Protein AF-A0A2G2XRD7-F1 (afdb_monomer)

Radius of gyration: 14.34 Å; Cα contacts (8 Å, |Δi|>4): 55; chains: 1; bounding box: 32×20×38 Å

Structure (mmCIF, N/CA/C/O backbone):
data_AF-A0A2G2XRD7-F1
#
_entry.id   AF-A0A2G2XRD7-F1
#
loop_
_atom_site.group_PDB
_atom_site.id
_atom_site.type_symbol
_atom_site.label_atom_id
_atom_site.label_alt_id
_atom_site.label_comp_id
_atom_site.label_asym_id
_atom_site.label_entity_id
_atom_site.label_seq_id
_atom_site.pdbx_PDB_ins_code
_atom_site.Cartn_x
_atom_site.Cartn_y
_atom_site.Cartn_z
_atom_site.occupancy
_atom_site.B_iso_or_equiv
_atom_site.auth_seq_id
_atom_site.auth_comp_id
_atom_site.auth_asym_id
_atom_site.auth_atom_id
_atom_site.pdbx_PDB_model_num
ATOM 1 N N . MET A 1 1 ? 11.710 -8.909 -13.433 1.00 58.44 1 MET A N 1
ATOM 2 C CA . MET A 1 1 ? 12.341 -7.684 -13.956 1.00 58.44 1 MET A CA 1
ATOM 3 C C . MET A 1 1 ? 13.628 -8.076 -14.656 1.00 58.44 1 MET A C 1
ATOM 5 O O . MET A 1 1 ? 14.420 -8.827 -14.089 1.00 58.44 1 MET A O 1
ATOM 9 N N . THR A 1 2 ? 13.788 -7.676 -15.911 1.00 54.31 2 THR A N 1
ATOM 10 C CA . THR A 1 2 ? 14.999 -7.882 -16.719 1.00 54.31 2 THR A CA 1
ATOM 11 C C . THR A 1 2 ? 16.129 -7.027 -16.143 1.00 54.31 2 THR A C 1
ATOM 13 O O . THR A 1 2 ? 15.945 -5.837 -15.903 1.00 54.31 2 THR A O 1
ATOM 16 N N . ARG A 1 3 ? 17.296 -7.621 -15.860 1.00 57.41 3 ARG A N 1
ATOM 17 C CA . ARG A 1 3 ? 18.430 -6.888 -15.270 1.00 57.41 3 ARG A CA 1
ATOM 18 C C . ARG A 1 3 ? 18.956 -5.866 -16.287 1.00 57.41 3 ARG A C 1
ATOM 20 O O . ARG A 1 3 ? 19.353 -6.271 -17.375 1.00 57.41 3 ARG A O 1
ATOM 27 N N . GLY A 1 4 ? 18.959 -4.578 -15.930 1.00 67.56 4 GLY A N 1
ATOM 28 C CA . GLY A 1 4 ? 19.556 -3.494 -16.728 1.00 67.56 4 GLY A CA 1
ATOM 29 C C . GLY A 1 4 ? 18.594 -2.410 -17.233 1.00 67.56 4 GLY A C 1
ATOM 30 O O . GLY A 1 4 ? 19.062 -1.396 -17.740 1.00 67.56 4 GLY A O 1
ATOM 31 N N . LEU A 1 5 ? 17.276 -2.578 -17.081 1.00 69.81 5 LEU A N 1
ATOM 32 C CA . LEU A 1 5 ? 16.305 -1.515 -17.361 1.00 69.81 5 LEU A CA 1
ATOM 33 C C . LEU A 1 5 ? 16.092 -0.656 -16.110 1.00 69.81 5 LEU A C 1
ATOM 35 O O . LEU A 1 5 ? 15.861 -1.185 -15.028 1.00 69.81 5 LEU A O 1
ATOM 39 N N . ILE A 1 6 ? 16.178 0.665 -16.272 1.00 82.50 6 ILE A N 1
ATOM 40 C CA . ILE A 1 6 ? 15.917 1.643 -15.200 1.00 82.50 6 ILE A CA 1
ATOM 41 C C . ILE A 1 6 ? 14.417 1.975 -15.141 1.00 82.50 6 ILE A C 1
ATOM 43 O O . ILE A 1 6 ? 13.866 2.203 -14.067 1.00 82.50 6 ILE A O 1
ATOM 47 N N . TRP A 1 7 ? 13.746 1.936 -16.295 1.00 89.12 7 TRP A N 1
ATOM 48 C CA . TRP A 1 7 ? 12.338 2.290 -16.460 1.00 89.12 7 TRP A CA 1
ATOM 49 C C . TRP A 1 7 ? 11.468 1.051 -16.661 1.00 89.12 7 TR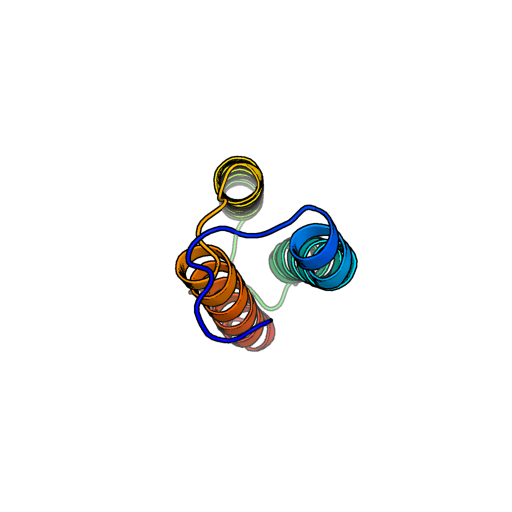P A C 1
ATOM 51 O O . TRP A 1 7 ? 11.843 0.127 -17.385 1.00 89.12 7 TRP A O 1
ATOM 61 N N . ALA A 1 8 ? 10.301 1.043 -16.025 1.00 89.56 8 ALA A N 1
ATOM 62 C CA . ALA A 1 8 ? 9.338 -0.040 -16.076 1.00 89.56 8 ALA A CA 1
ATOM 63 C C . ALA A 1 8 ? 8.630 -0.069 -17.430 1.00 89.56 8 ALA A C 1
ATOM 65 O O . ALA A 1 8 ? 8.142 0.947 -17.928 1.00 89.56 8 ALA A O 1
ATOM 66 N N . THR A 1 9 ? 8.524 -1.259 -18.011 1.00 90.62 9 THR A N 1
ATOM 67 C CA . THR A 1 9 ? 7.676 -1.472 -19.184 1.00 90.62 9 THR A CA 1
ATOM 68 C C . THR A 1 9 ? 6.210 -1.626 -18.772 1.00 90.62 9 THR A C 1
ATOM 70 O O . THR A 1 9 ? 5.890 -1.904 -17.614 1.00 90.62 9 THR A O 1
ATOM 73 N N . ALA A 1 10 ? 5.290 -1.531 -19.736 1.00 88.50 10 ALA A N 1
ATOM 74 C CA . ALA A 1 10 ? 3.875 -1.818 -19.490 1.00 88.50 10 ALA A CA 1
ATOM 75 C C . ALA A 1 10 ? 3.644 -3.238 -18.930 1.00 88.50 10 ALA A C 1
ATOM 77 O O . ALA A 1 10 ? 2.737 -3.446 -18.123 1.00 88.50 10 ALA A O 1
ATOM 78 N N . GLU A 1 11 ? 4.481 -4.208 -19.315 1.00 89.31 11 GLU A N 1
ATOM 79 C CA . GLU A 1 11 ? 4.422 -5.577 -18.798 1.00 89.31 11 GLU A CA 1
ATOM 80 C C . GLU A 1 11 ? 4.868 -5.652 -17.328 1.00 89.31 11 GLU A C 1
ATOM 82 O O . GLU A 1 11 ? 4.221 -6.324 -16.521 1.00 89.31 11 GLU A O 1
ATOM 87 N N . ASP A 1 12 ? 5.930 -4.931 -16.952 1.00 88.06 12 ASP A N 1
ATOM 88 C CA . ASP A 1 12 ? 6.383 -4.845 -15.558 1.00 88.06 12 ASP A CA 1
ATOM 89 C C . ASP A 1 12 ? 5.306 -4.211 -14.662 1.00 88.06 12 ASP A C 1
ATOM 91 O O . ASP A 1 12 ? 4.991 -4.739 -13.590 1.00 88.06 12 ASP A O 1
ATOM 95 N N . LEU A 1 13 ? 4.669 -3.131 -15.127 1.00 89.94 13 LEU A N 1
ATOM 96 C CA . LEU A 1 13 ? 3.559 -2.484 -14.417 1.00 89.94 13 LEU A CA 1
ATOM 97 C C . LEU A 1 13 ? 2.343 -3.414 -14.284 1.00 89.94 13 LEU A C 1
ATOM 99 O O . LEU A 1 13 ? 1.738 -3.509 -13.211 1.00 89.94 13 LEU A O 1
ATOM 103 N N . ALA A 1 14 ? 1.996 -4.145 -15.347 1.00 90.94 14 ALA A N 1
ATOM 104 C CA . ALA A 1 14 ? 0.894 -5.103 -15.331 1.00 90.94 14 ALA A CA 1
ATOM 105 C C . ALA A 1 14 ? 1.115 -6.227 -14.304 1.00 90.94 14 ALA A C 1
ATOM 107 O O . ALA A 1 14 ? 0.176 -6.584 -13.586 1.00 90.94 14 ALA A O 1
ATOM 108 N N . LYS A 1 15 ? 2.350 -6.729 -14.172 1.00 91.44 15 LYS A N 1
ATOM 109 C CA . LYS A 1 15 ? 2.720 -7.751 -13.174 1.00 91.44 15 LYS A CA 1
ATOM 110 C C . LYS A 1 15 ? 2.535 -7.253 -11.737 1.00 91.44 15 LYS A C 1
ATOM 112 O O . LYS A 1 15 ? 2.045 -7.999 -10.890 1.00 91.44 15 LYS A O 1
ATOM 117 N N . ASN A 1 16 ? 2.852 -5.987 -11.465 1.00 92.06 16 ASN A N 1
ATOM 118 C CA . ASN A 1 16 ? 2.746 -5.405 -10.122 1.00 92.06 16 ASN A CA 1
ATOM 119 C C . ASN A 1 16 ? 1.330 -4.939 -9.751 1.00 92.06 16 ASN A C 1
ATOM 121 O O . ASN A 1 16 ? 0.997 -4.858 -8.565 1.00 92.06 16 ASN A O 1
ATOM 125 N N . ARG A 1 17 ? 0.459 -4.678 -10.733 1.00 93.25 17 ARG A N 1
ATOM 126 C CA . ARG A 1 17 ? -0.884 -4.106 -10.525 1.00 93.25 17 ARG A CA 1
ATOM 127 C C . ARG A 1 17 ? -1.715 -4.843 -9.472 1.00 93.25 17 ARG A C 1
ATOM 129 O O . ARG A 1 17 ? -2.334 -4.208 -8.617 1.00 93.25 17 ARG A O 1
ATOM 136 N N . GLY A 1 18 ? -1.737 -6.176 -9.518 1.00 96.31 18 GLY A N 1
ATOM 137 C CA . GLY 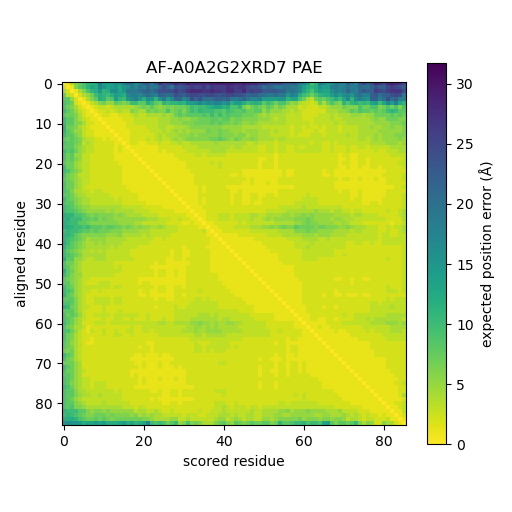A 1 18 ? -2.493 -6.990 -8.559 1.00 96.31 18 GLY A CA 1
ATOM 138 C C . GLY A 1 18 ? -1.992 -6.818 -7.122 1.00 96.31 18 GLY A C 1
ATOM 139 O O . GLY A 1 18 ? -2.793 -6.626 -6.201 1.00 96.31 18 GLY A O 1
ATOM 140 N N . LYS A 1 19 ? -0.666 -6.814 -6.945 1.00 96.44 19 LYS A N 1
ATOM 141 C CA . LYS A 1 19 ? 0.004 -6.623 -5.653 1.00 96.44 19 LYS A CA 1
ATOM 142 C C . LYS A 1 19 ? -0.279 -5.231 -5.084 1.00 96.44 19 LYS A C 1
ATOM 144 O O . LYS A 1 19 ? -0.756 -5.129 -3.955 1.00 96.44 19 LYS A O 1
ATOM 149 N N . VAL A 1 20 ? -0.094 -4.178 -5.882 1.00 97.19 20 VAL A N 1
ATOM 150 C CA . VAL A 1 20 ? -0.327 -2.780 -5.472 1.00 97.19 20 VAL A CA 1
ATOM 151 C C . VAL A 1 20 ? -1.781 -2.556 -5.045 1.00 97.19 20 VAL A C 1
ATOM 153 O O . VAL A 1 20 ? -2.037 -2.011 -3.971 1.00 97.19 20 VAL A O 1
ATOM 156 N N . LEU A 1 21 ? -2.756 -3.045 -5.820 1.00 97.56 21 LEU A N 1
ATOM 157 C CA . LEU A 1 21 ? -4.175 -2.931 -5.457 1.00 97.56 21 LEU A CA 1
ATOM 158 C C . LEU A 1 21 ? -4.523 -3.711 -4.184 1.00 97.56 21 LEU A C 1
ATOM 160 O O . LEU A 1 21 ? -5.383 -3.284 -3.410 1.00 97.56 21 LEU A O 1
ATOM 164 N N . SER A 1 22 ? -3.882 -4.860 -3.965 1.00 98.25 22 SER A N 1
ATOM 165 C CA . SER A 1 22 ? -4.040 -5.628 -2.730 1.00 98.25 22 SER A CA 1
ATOM 166 C C . SER A 1 22 ? -3.511 -4.849 -1.526 1.00 98.25 22 SER A C 1
ATOM 168 O O . SER A 1 22 ? -4.241 -4.695 -0.545 1.00 98.25 22 SER A O 1
ATOM 170 N N . LEU A 1 23 ? -2.297 -4.295 -1.619 1.00 98.50 23 LEU A N 1
ATOM 171 C CA . LEU A 1 23 ? -1.682 -3.479 -0.567 1.00 98.50 23 LEU A CA 1
ATOM 172 C C . LEU A 1 23 ? -2.538 -2.258 -0.232 1.00 98.50 23 LEU A C 1
ATOM 174 O O . LEU A 1 23 ? -2.885 -2.064 0.932 1.00 98.50 23 LEU A O 1
ATOM 178 N N . TYR A 1 24 ? -2.982 -1.514 -1.245 1.00 98.50 24 TYR A N 1
ATOM 179 C CA . TYR A 1 24 ? -3.871 -0.363 -1.076 1.00 98.50 24 TYR A CA 1
ATOM 180 C C . TYR A 1 24 ? -5.126 -0.712 -0.263 1.00 98.50 24 TYR A C 1
ATOM 182 O O . TYR A 1 24 ? -5.442 -0.072 0.743 1.00 98.50 24 TYR A O 1
ATOM 190 N N . ARG A 1 25 ? -5.838 -1.778 -0.654 1.00 98.50 25 ARG A N 1
ATOM 191 C CA . ARG A 1 25 ? -7.064 -2.210 0.038 1.00 98.50 25 ARG A CA 1
ATOM 192 C C . ARG A 1 25 ? -6.779 -2.713 1.448 1.00 98.50 25 ARG A C 1
ATOM 194 O O . ARG A 1 25 ? -7.572 -2.450 2.352 1.00 98.50 25 ARG A O 1
ATOM 201 N N . GLN A 1 26 ? -5.685 -3.449 1.638 1.00 98.38 26 GLN A N 1
ATOM 202 C CA . GLN A 1 26 ? -5.298 -3.961 2.949 1.00 98.38 26 GLN A CA 1
ATOM 203 C C . GLN A 1 26 ? -4.954 -2.820 3.907 1.00 98.38 26 GLN A C 1
ATOM 205 O O . GLN A 1 26 ? -5.492 -2.805 5.008 1.00 98.38 26 GLN A O 1
ATOM 210 N N . ILE A 1 27 ? -4.167 -1.829 3.484 1.00 98.25 27 ILE A N 1
ATOM 211 C CA . ILE A 1 27 ? -3.818 -0.661 4.306 1.00 98.25 27 ILE A CA 1
ATOM 212 C C . ILE A 1 27 ? -5.077 0.124 4.693 1.00 98.25 27 ILE A C 1
ATOM 214 O O . ILE A 1 27 ? -5.305 0.383 5.876 1.00 98.25 27 ILE A O 1
ATOM 218 N N . LEU A 1 28 ? -5.958 0.435 3.734 1.00 97.88 28 LEU A N 1
ATOM 219 C CA . LEU A 1 28 ? -7.211 1.146 4.025 1.00 97.88 28 LEU A CA 1
ATOM 220 C C . LEU A 1 28 ? -8.135 0.380 4.981 1.00 97.88 28 LEU A C 1
ATOM 222 O O . LEU A 1 28 ? -8.878 1.004 5.749 1.00 97.88 28 LEU A O 1
ATOM 226 N N . ARG A 1 29 ? -8.115 -0.958 4.928 1.00 97.25 29 ARG A N 1
ATOM 227 C CA . ARG A 1 29 ? -8.844 -1.817 5.867 1.00 97.25 29 ARG A CA 1
ATOM 228 C C . ARG A 1 29 ? -8.191 -1.802 7.246 1.00 97.25 29 ARG A C 1
ATOM 230 O O . ARG A 1 29 ? -8.911 -1.609 8.220 1.00 97.25 29 ARG A O 1
ATOM 237 N N . SER A 1 30 ? -6.869 -1.940 7.333 1.00 97.06 30 SER A N 1
ATOM 238 C CA . SER A 1 30 ? -6.131 -1.901 8.600 1.00 97.06 30 SER A CA 1
ATOM 239 C C . SER A 1 30 ? -6.335 -0.577 9.332 1.00 97.06 30 SER A C 1
ATOM 241 O O . SER A 1 30 ? -6.583 -0.591 10.530 1.00 97.06 30 SER A O 1
ATOM 243 N N . LEU A 1 31 ? -6.391 0.552 8.617 1.00 96.81 31 LEU A N 1
ATOM 244 C CA . LEU A 1 31 ? -6.727 1.862 9.192 1.00 96.81 31 LEU A CA 1
ATOM 245 C C . LEU A 1 31 ? -8.141 1.951 9.797 1.00 96.81 31 LEU A C 1
ATOM 247 O O . LEU A 1 31 ? -8.421 2.888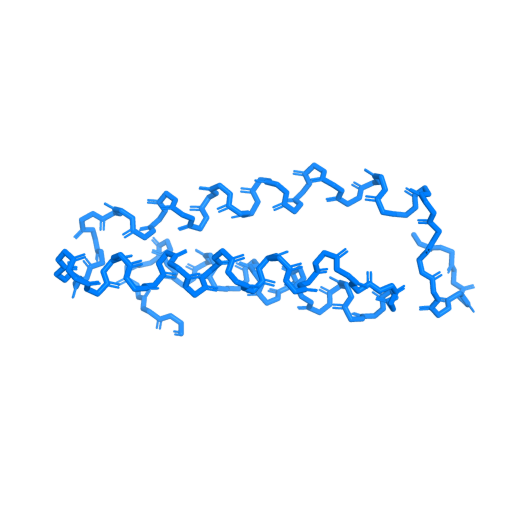 10.540 1.00 96.81 31 LEU A O 1
ATOM 251 N N . ASN A 1 32 ? -9.043 1.004 9.511 1.00 95.00 32 ASN A N 1
ATOM 252 C CA . ASN A 1 32 ? -10.350 0.881 10.181 1.00 95.00 32 ASN A CA 1
ATOM 253 C C . ASN A 1 32 ? -10.345 -0.095 11.352 1.00 95.00 32 ASN A C 1
ATOM 255 O O . ASN A 1 32 ? -11.359 -0.216 12.031 1.00 95.00 32 ASN A O 1
ATOM 259 N N . SER A 1 33 ? -9.233 -0.788 11.592 1.00 94.50 33 SER A N 1
ATOM 260 C CA . SER A 1 33 ? -9.138 -1.733 12.693 1.00 94.50 33 SER A CA 1
ATOM 261 C C . SER A 1 33 ? -9.310 -1.007 14.029 1.00 94.50 33 SER A C 1
ATOM 263 O O . SER A 1 33 ? -8.639 0.011 14.252 1.00 94.50 33 SER A O 1
ATOM 265 N N . PRO A 1 34 ? -10.153 -1.512 14.944 1.00 93.50 34 PRO A N 1
ATOM 266 C CA . PRO A 1 34 ? -10.244 -0.971 16.296 1.00 93.50 34 PRO A CA 1
ATOM 267 C C . PRO A 1 34 ? -8.942 -1.160 17.089 1.00 93.50 34 PRO A C 1
ATOM 269 O O . PRO A 1 34 ? -8.750 -0.468 18.079 1.00 93.50 34 PRO A O 1
ATOM 272 N N . ALA A 1 35 ? -8.028 -2.029 16.633 1.00 93.56 35 ALA A N 1
ATOM 273 C CA . ALA A 1 35 ? -6.711 -2.216 17.246 1.00 93.56 35 ALA A CA 1
ATOM 274 C C . ALA A 1 35 ? -5.805 -0.974 17.148 1.00 93.56 35 ALA A C 1
ATOM 276 O O . ALA A 1 35 ? -4.862 -0.853 17.917 1.00 93.56 35 ALA A O 1
ATOM 277 N N . LEU A 1 36 ? -6.082 -0.056 16.213 1.00 94.44 36 LEU A N 1
ATOM 278 C CA . LEU A 1 36 ? -5.360 1.211 16.116 1.00 94.44 36 LEU A CA 1
ATOM 279 C C . LEU A 1 36 ? -6.018 2.267 17.015 1.00 94.44 36 LEU A C 1
ATOM 281 O O . LEU A 1 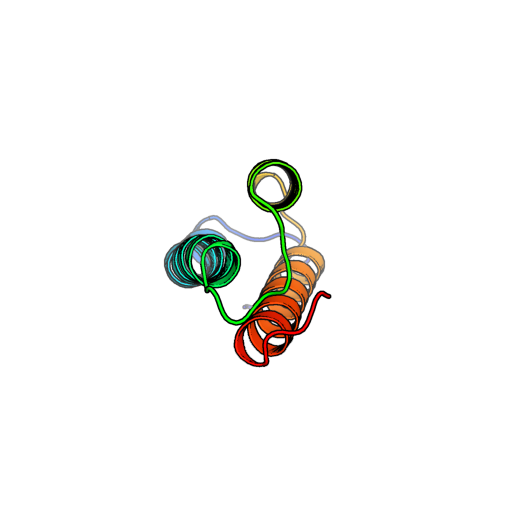36 ? -7.227 2.495 16.869 1.00 94.44 36 LEU A O 1
ATOM 285 N N . PRO A 1 37 ? -5.253 2.989 17.854 1.00 92.00 37 PRO A N 1
ATOM 286 C CA . PRO A 1 37 ? -5.769 4.016 18.760 1.00 92.00 37 PRO A CA 1
ATOM 287 C C . PRO A 1 37 ? -6.058 5.341 18.028 1.00 92.00 37 PRO A C 1
ATOM 289 O O . PRO A 1 37 ? -5.589 6.409 18.407 1.00 92.00 37 PRO A O 1
ATOM 292 N N . LEU A 1 38 ? -6.824 5.282 16.936 1.00 93.94 38 LEU A N 1
ATOM 293 C CA . LEU A 1 38 ? -7.194 6.438 16.122 1.00 93.94 38 LEU A CA 1
ATOM 294 C C . LEU A 1 38 ? -8.658 6.821 16.348 1.00 93.94 38 LEU A C 1
ATOM 296 O O . LEU A 1 38 ? -9.561 5.990 16.187 1.00 93.94 38 LEU A O 1
ATOM 300 N N . ASN A 1 39 ? -8.897 8.105 16.620 1.00 95.44 39 ASN A N 1
ATOM 301 C CA . ASN A 1 39 ? -10.237 8.685 16.558 1.00 95.44 39 ASN A CA 1
ATOM 302 C C . ASN A 1 39 ? -10.731 8.782 15.096 1.00 95.44 39 ASN A C 1
ATOM 304 O O . ASN A 1 39 ? -9.974 8.567 14.144 1.00 95.44 39 ASN A O 1
ATOM 308 N N . LEU A 1 40 ? -12.013 9.108 14.906 1.00 95.25 40 LEU A N 1
ATOM 309 C CA . LEU A 1 40 ? -12.625 9.160 13.574 1.00 95.25 40 LEU A CA 1
ATOM 310 C C . LEU A 1 40 ? -11.914 10.141 12.626 1.00 95.25 40 LEU A C 1
ATOM 312 O O . LEU A 1 40 ? -11.637 9.782 11.481 1.00 95.25 40 LEU A O 1
ATOM 316 N N . ALA A 1 41 ? -11.591 11.347 13.096 1.00 97.00 41 ALA A N 1
ATOM 317 C CA . ALA A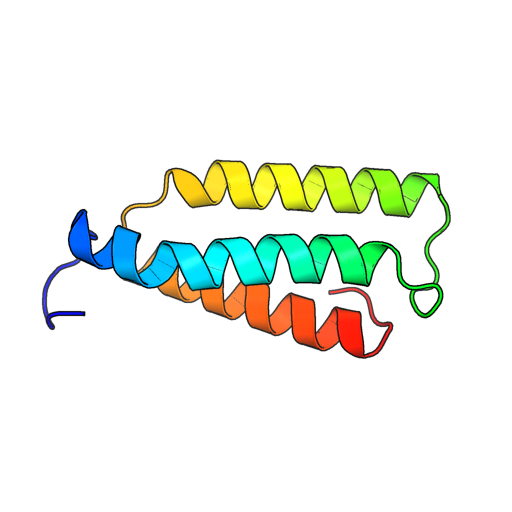 1 41 ? -10.932 12.368 12.284 1.00 97.00 41 ALA A CA 1
ATOM 318 C C . ALA A 1 41 ? -9.542 11.903 11.823 1.00 97.00 41 ALA A C 1
ATOM 320 O O . ALA A 1 41 ? -9.243 11.941 10.629 1.00 97.00 41 ALA A O 1
ATOM 321 N N . SER A 1 42 ? -8.736 11.353 12.735 1.00 96.62 42 SER A N 1
ATOM 322 C CA . SER A 1 42 ? -7.408 10.817 12.423 1.00 96.62 42 SER A CA 1
ATOM 323 C C . SER A 1 42 ? -7.473 9.640 11.444 1.00 96.62 42 SER A C 1
ATOM 325 O O . SER A 1 42 ? -6.635 9.543 10.548 1.00 96.62 42 SER A O 1
ATOM 327 N N . ARG A 1 43 ? -8.489 8.767 11.537 1.00 96.31 43 ARG A N 1
ATOM 328 C CA . ARG A 1 43 ? -8.698 7.687 10.550 1.00 96.31 43 ARG A CA 1
ATOM 329 C C . ARG A 1 43 ? -8.997 8.236 9.162 1.00 96.31 43 ARG A C 1
ATOM 331 O O . ARG A 1 43 ? -8.456 7.734 8.178 1.00 96.31 43 ARG A O 1
ATOM 338 N N . LEU A 1 44 ? -9.870 9.237 9.062 1.00 97.31 44 LEU A N 1
ATOM 339 C CA . LEU A 1 44 ? -10.212 9.855 7.781 1.00 97.31 44 LEU A CA 1
ATOM 340 C C . LEU A 1 44 ? -9.001 10.554 7.159 1.00 97.31 44 LEU A C 1
ATOM 342 O O . LEU A 1 44 ? -8.735 10.340 5.976 1.00 97.31 44 LEU A O 1
ATOM 346 N N . GLN A 1 45 ? -8.235 11.289 7.966 1.00 97.69 45 GLN A N 1
ATOM 347 C CA . GLN A 1 45 ? -6.996 11.935 7.540 1.00 97.69 45 GLN A CA 1
ATOM 348 C C . GLN A 1 45 ? -5.979 10.912 7.022 1.00 97.69 45 GLN A C 1
ATOM 350 O O . GLN A 1 45 ? -5.541 11.012 5.878 1.00 97.69 45 GLN A O 1
ATOM 355 N N . LYS A 1 46 ? -5.678 9.860 7.794 1.00 96.75 46 LYS A N 1
ATOM 356 C CA . LYS A 1 46 ? -4.721 8.822 7.377 1.00 96.75 46 LYS A CA 1
ATOM 357 C C . LYS A 1 46 ? -5.155 8.097 6.106 1.00 96.75 46 LYS A C 1
ATOM 359 O O . LYS A 1 46 ? -4.335 7.797 5.246 1.00 96.75 46 LYS A O 1
ATOM 364 N N . LYS A 1 47 ? -6.455 7.853 5.926 1.00 97.56 47 LYS A N 1
ATOM 365 C CA . LYS A 1 47 ? -6.963 7.302 4.663 1.00 97.56 47 LYS A CA 1
ATOM 366 C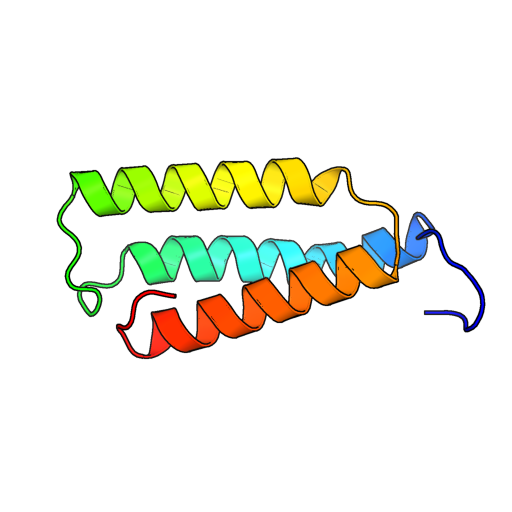 C . LYS A 1 47 ? -6.802 8.265 3.489 1.00 97.56 47 LYS A C 1
ATOM 368 O O . LYS A 1 47 ? -6.637 7.799 2.366 1.00 97.56 47 LYS A O 1
ATOM 373 N N . ALA A 1 48 ? -6.934 9.571 3.709 1.00 98.25 48 ALA A N 1
ATOM 374 C CA . ALA A 1 48 ? -6.710 10.569 2.667 1.00 98.25 48 ALA A CA 1
ATOM 375 C C . ALA A 1 48 ? -5.229 10.599 2.260 1.00 98.25 48 ALA A C 1
ATOM 377 O O . ALA A 1 48 ? -4.937 10.535 1.070 1.00 98.25 48 ALA A O 1
ATOM 378 N N . GLU A 1 49 ? -4.317 10.566 3.236 1.00 97.50 49 GLU A N 1
ATOM 379 C CA . GLU A 1 49 ? -2.869 10.454 3.010 1.00 97.50 49 GLU A CA 1
ATOM 380 C C . GLU A 1 49 ? -2.518 9.203 2.195 1.00 97.50 49 GLU A C 1
ATOM 382 O O . GLU A 1 49 ? -1.872 9.311 1.158 1.00 97.50 49 GLU A O 1
ATOM 387 N N . VAL A 1 50 ? -3.023 8.025 2.586 1.00 97.75 50 VAL A N 1
ATOM 388 C CA . VAL A 1 50 ? -2.793 6.778 1.834 1.00 97.75 50 VAL A CA 1
ATOM 389 C C . VAL A 1 50 ? -3.309 6.888 0.399 1.00 97.75 50 VAL A C 1
ATOM 391 O O . VAL A 1 50 ? -2.637 6.453 -0.530 1.00 97.75 50 VAL A O 1
ATOM 394 N N . ARG A 1 51 ? -4.485 7.487 0.180 1.00 98.25 51 ARG A N 1
ATOM 395 C CA . ARG A 1 51 ? -5.002 7.703 -1.181 1.00 98.25 51 ARG A CA 1
ATOM 396 C C . ARG A 1 51 ? -4.088 8.600 -2.005 1.00 98.25 51 ARG A C 1
ATOM 398 O O . ARG A 1 51 ? -3.827 8.269 -3.156 1.00 98.25 51 ARG A O 1
ATOM 405 N N . ALA A 1 52 ? -3.602 9.691 -1.419 1.00 98.06 52 ALA A N 1
ATOM 406 C CA . ALA A 1 52 ? -2.686 10.608 -2.085 1.00 98.06 52 ALA A CA 1
ATOM 407 C C . ALA A 1 52 ? -1.352 9.927 -2.428 1.00 98.06 52 ALA A C 1
ATOM 409 O O . ALA A 1 52 ? -0.890 10.036 -3.558 1.00 98.06 52 ALA A O 1
ATOM 410 N N . MET A 1 53 ? -0.780 9.151 -1.502 1.00 97.00 53 MET A N 1
ATOM 411 C CA . MET A 1 53 ? 0.466 8.408 -1.731 1.00 97.00 53 MET A CA 1
ATOM 412 C C . MET A 1 53 ? 0.331 7.381 -2.859 1.00 97.00 53 MET A C 1
ATOM 414 O O . MET A 1 53 ? 1.192 7.313 -3.728 1.00 97.00 53 MET A O 1
ATOM 418 N N . PHE A 1 54 ? -0.757 6.603 -2.886 1.00 97.62 54 PHE A N 1
ATOM 419 C CA . PHE A 1 54 ? -0.988 5.627 -3.959 1.00 97.62 54 PHE A CA 1
ATOM 420 C C . PHE A 1 54 ? -1.312 6.288 -5.304 1.00 97.62 54 PHE A C 1
ATOM 422 O O . PHE A 1 54 ? -0.983 5.720 -6.341 1.00 97.62 54 PHE A O 1
ATOM 429 N N . MET A 1 55 ? -1.944 7.466 -5.299 1.00 97.12 55 MET A N 1
ATOM 430 C CA . MET A 1 55 ? -2.157 8.257 -6.513 1.00 97.12 55 MET A CA 1
ATOM 431 C C . MET A 1 55 ? -0.818 8.746 -7.072 1.00 97.12 55 MET A C 1
ATOM 433 O O . MET A 1 55 ? -0.518 8.463 -8.225 1.00 97.12 55 MET A O 1
ATOM 437 N N . LEU A 1 56 ? 0.019 9.374 -6.242 1.00 96.31 56 LEU A N 1
ATOM 438 C CA . LEU A 1 56 ? 1.343 9.848 -6.650 1.00 96.31 56 LEU A CA 1
ATOM 439 C C . LEU A 1 56 ? 2.245 8.692 -7.108 1.00 96.31 56 LEU A C 1
ATOM 441 O O . LEU A 1 56 ? 2.837 8.745 -8.177 1.00 96.31 56 LEU A O 1
ATOM 445 N N . GLY A 1 57 ? 2.293 7.599 -6.343 1.00 95.38 57 GLY A N 1
ATOM 446 C CA . GLY A 1 57 ? 3.081 6.418 -6.698 1.00 95.38 57 GLY A CA 1
ATOM 447 C C . GLY A 1 57 ? 2.617 5.718 -7.981 1.00 95.38 57 GLY A C 1
ATOM 448 O O . GLY A 1 57 ? 3.374 4.939 -8.547 1.00 95.38 57 GLY A O 1
ATOM 449 N N . SER A 1 58 ? 1.397 5.987 -8.465 1.00 94.12 58 SER A N 1
ATOM 450 C CA . SER A 1 58 ? 0.920 5.445 -9.745 1.00 94.12 58 SER A CA 1
ATOM 451 C C . SER A 1 58 ? 1.545 6.117 -10.970 1.00 94.12 58 SER A C 1
ATOM 453 O O . SER A 1 58 ? 1.477 5.558 -12.064 1.00 94.12 58 SER A O 1
ATOM 455 N N . GLU A 1 59 ? 2.169 7.281 -10.783 1.00 94.31 59 GLU A N 1
ATOM 456 C CA . GLU A 1 59 ? 2.889 8.022 -11.823 1.00 94.31 59 GLU A CA 1
ATOM 457 C C . GLU A 1 59 ? 4.360 7.585 -11.935 1.00 94.31 59 GLU A C 1
ATOM 459 O O . GLU A 1 59 ? 5.045 7.960 -12.885 1.00 94.31 59 GLU A O 1
ATOM 464 N N . GLU A 1 60 ? 4.849 6.771 -10.992 1.00 95.19 60 GLU A N 1
ATOM 465 C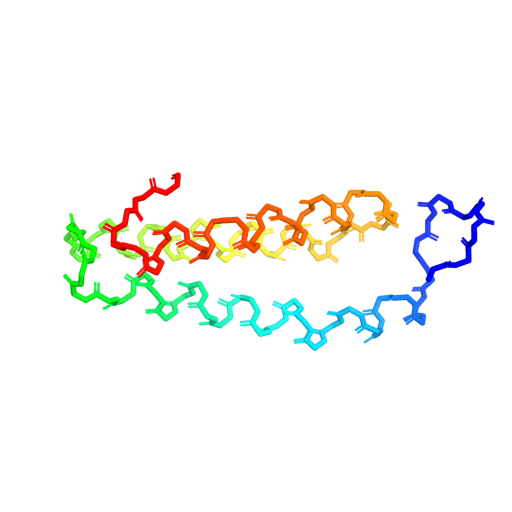 CA . GLU A 1 60 ? 6.238 6.320 -10.957 1.00 95.19 60 GLU A CA 1
ATOM 466 C C . GLU A 1 60 ? 6.542 5.306 -12.071 1.00 95.19 60 GLU A C 1
ATOM 468 O O . GLU A 1 60 ? 5.774 4.381 -12.346 1.00 95.19 60 GLU A O 1
ATOM 473 N N . GLN A 1 61 ? 7.707 5.468 -12.696 1.00 93.25 61 GLN A N 1
ATOM 474 C CA . GLN A 1 61 ? 8.185 4.625 -13.793 1.00 93.25 61 GLN A CA 1
ATOM 475 C C . GLN A 1 61 ? 9.561 4.021 -13.513 1.00 93.25 61 GLN A C 1
ATOM 477 O O . GLN A 1 61 ? 9.941 3.066 -14.187 1.00 93.25 61 GLN A O 1
ATOM 482 N N . SER A 1 62 ? 10.319 4.534 -12.544 1.00 93.56 62 SER A N 1
ATOM 483 C CA . SER A 1 62 ? 11.581 3.930 -12.118 1.00 93.56 62 SER A CA 1
ATOM 484 C C . SER A 1 62 ? 11.312 2.572 -11.477 1.00 93.56 62 SER A C 1
ATOM 486 O O . SER A 1 62 ? 10.578 2.466 -10.494 1.00 93.56 62 SER A O 1
ATOM 488 N N . ILE A 1 63 ? 11.932 1.516 -12.007 1.00 92.25 63 ILE A N 1
ATOM 489 C CA . ILE A 1 63 ? 11.784 0.152 -11.479 1.00 92.25 63 ILE A CA 1
ATOM 490 C C . ILE A 1 63 ? 12.215 0.085 -10.010 1.00 92.25 63 ILE A C 1
ATOM 492 O O . ILE A 1 63 ? 11.560 -0.576 -9.206 1.00 92.25 63 ILE A O 1
ATOM 496 N N . HIS A 1 64 ? 13.294 0.789 -9.668 1.00 91.69 64 HIS A N 1
ATOM 497 C CA . HIS A 1 64 ? 13.816 0.847 -8.306 1.00 91.69 64 HIS A CA 1
ATOM 498 C C . HIS A 1 64 ? 12.838 1.556 -7.370 1.00 91.69 64 HIS A C 1
ATOM 500 O O . HIS A 1 64 ? 12.463 0.990 -6.350 1.00 91.69 64 HIS A O 1
ATOM 506 N N . ASN A 1 65 ? 12.322 2.720 -7.772 1.00 94.38 65 ASN A N 1
ATOM 507 C CA . ASN A 1 65 ? 11.379 3.471 -6.946 1.00 94.38 65 ASN A CA 1
ATOM 508 C C . ASN A 1 65 ? 10.057 2.712 -6.771 1.00 94.38 65 ASN A C 1
ATOM 510 O O . ASN A 1 65 ? 9.489 2.712 -5.685 1.00 94.38 65 ASN A O 1
ATOM 514 N N . ILE A 1 66 ? 9.564 2.031 -7.814 1.00 94.81 66 ILE A N 1
ATOM 515 C CA . ILE A 1 66 ? 8.367 1.182 -7.711 1.00 94.81 66 ILE A CA 1
ATOM 516 C C . ILE A 1 66 ? 8.589 0.083 -6.673 1.00 94.81 66 ILE A C 1
ATOM 518 O O . ILE A 1 66 ? 7.694 -0.190 -5.873 1.00 94.81 66 ILE A O 1
ATOM 522 N N . GLN A 1 67 ? 9.761 -0.555 -6.689 1.00 94.75 67 GLN A N 1
ATOM 523 C CA . GLN A 1 67 ? 10.096 -1.588 -5.718 1.00 94.75 67 GLN A CA 1
ATOM 524 C C . GLN A 1 67 ? 10.171 -1.009 -4.299 1.00 94.75 67 GLN A C 1
ATOM 526 O O . GLN A 1 67 ? 9.510 -1.537 -3.408 1.00 94.75 67 GLN A O 1
ATOM 531 N N . ASP A 1 68 ? 10.851 0.122 -4.115 1.00 96.25 68 ASP A N 1
ATOM 532 C CA . ASP A 1 68 ? 10.961 0.801 -2.820 1.00 96.25 68 ASP A CA 1
ATOM 533 C C . ASP A 1 68 ? 9.585 1.222 -2.273 1.00 96.25 68 ASP A C 1
ATOM 535 O O . ASP A 1 68 ? 9.295 1.048 -1.089 1.00 96.25 68 ASP A O 1
ATOM 539 N N . LEU A 1 69 ? 8.687 1.717 -3.133 1.00 97.38 69 LEU A N 1
ATOM 540 C CA . LEU A 1 69 ? 7.309 2.061 -2.766 1.00 97.38 69 LEU A CA 1
ATOM 541 C C . LEU A 1 69 ? 6.500 0.829 -2.342 1.00 97.38 69 LEU A C 1
ATOM 543 O O . LEU A 1 69 ? 5.701 0.899 -1.403 1.00 97.38 69 LEU A O 1
ATOM 547 N N . ILE A 1 70 ? 6.685 -0.301 -3.028 1.00 97.50 70 ILE A N 1
ATOM 548 C CA . ILE A 1 70 ? 6.037 -1.567 -2.671 1.00 97.50 70 ILE A CA 1
ATOM 549 C C . ILE A 1 70 ? 6.550 -2.060 -1.316 1.00 97.50 70 ILE A C 1
ATOM 551 O O . ILE A 1 70 ? 5.732 -2.432 -0.472 1.00 97.50 70 ILE A O 1
ATOM 555 N N . ASP A 1 71 ? 7.860 -2.023 -1.090 1.00 97.94 71 ASP A N 1
ATOM 556 C CA . ASP A 1 71 ? 8.484 -2.476 0.155 1.00 97.94 71 ASP A CA 1
ATOM 557 C C . ASP A 1 71 ? 8.077 -1.579 1.331 1.00 97.94 71 ASP A C 1
ATOM 559 O O . ASP A 1 71 ? 7.715 -2.073 2.403 1.00 97.94 71 ASP A O 1
ATOM 563 N N . ALA A 1 72 ? 8.007 -0.263 1.115 1.00 97.75 72 ALA A N 1
ATOM 564 C CA . ALA A 1 72 ? 7.474 0.683 2.090 1.00 97.75 72 ALA A CA 1
ATOM 565 C C . ALA A 1 72 ? 6.008 0.376 2.437 1.00 97.75 72 ALA A C 1
ATOM 567 O O . ALA A 1 72 ? 5.644 0.324 3.613 1.00 97.75 72 ALA A O 1
ATOM 568 N N . ALA A 1 73 ? 5.161 0.106 1.438 1.00 97.94 73 ALA A N 1
ATOM 569 C CA . ALA A 1 73 ? 3.760 -0.243 1.665 1.00 97.94 73 ALA A CA 1
ATOM 570 C C . ALA A 1 73 ? 3.599 -1.578 2.416 1.00 97.94 73 ALA A C 1
ATOM 572 O O . ALA A 1 73 ? 2.727 -1.698 3.284 1.00 97.94 73 ALA A O 1
ATOM 573 N N . GLU A 1 74 ? 4.429 -2.579 2.120 1.00 98.25 74 GLU A N 1
ATOM 574 C CA . GLU A 1 74 ? 4.470 -3.848 2.856 1.00 98.25 74 GLU A CA 1
ATOM 575 C C . GLU A 1 74 ? 4.892 -3.646 4.310 1.00 98.25 74 GLU A C 1
ATOM 577 O O . GLU A 1 74 ? 4.230 -4.156 5.223 1.00 98.25 74 GLU A O 1
ATOM 582 N N . TYR A 1 75 ? 5.937 -2.853 4.535 1.00 98.06 75 TYR A N 1
ATOM 583 C CA . TYR A 1 75 ? 6.417 -2.519 5.866 1.00 98.06 75 TYR A CA 1
ATOM 584 C C . TYR A 1 75 ? 5.356 -1.771 6.679 1.00 98.06 75 TYR A C 1
ATOM 586 O O . TYR A 1 75 ? 4.994 -2.219 7.771 1.00 98.06 75 TYR A O 1
ATOM 594 N N . SER A 1 76 ? 4.763 -0.708 6.128 1.00 97.56 76 SER A N 1
ATOM 595 C CA . SER A 1 76 ? 3.675 0.030 6.780 1.00 97.56 76 SER A CA 1
ATOM 596 C C . SER A 1 76 ? 2.485 -0.874 7.094 1.00 97.56 76 SER A C 1
ATOM 598 O O . SER A 1 76 ? 1.926 -0.808 8.187 1.00 97.56 76 SER A O 1
ATOM 600 N N . LEU A 1 77 ? 2.101 -1.764 6.174 1.00 97.81 77 LEU A N 1
ATOM 601 C CA . LEU A 1 77 ? 1.030 -2.724 6.427 1.00 97.81 77 LEU A CA 1
ATOM 602 C C . LEU A 1 77 ? 1.376 -3.682 7.576 1.00 97.81 77 LEU A C 1
ATOM 604 O O . LEU A 1 77 ? 0.488 -4.025 8.360 1.00 97.81 77 LEU A O 1
ATOM 608 N N . SER A 1 78 ? 2.634 -4.113 7.683 1.00 97.56 78 SER A N 1
ATOM 609 C CA . SER A 1 78 ? 3.097 -4.980 8.771 1.00 97.56 78 SER A CA 1
ATOM 610 C C . SER A 1 78 ? 2.960 -4.305 10.141 1.00 97.56 78 SER A C 1
ATOM 612 O O . SER A 1 78 ? 2.471 -4.939 11.075 1.00 97.56 78 SER A O 1
ATOM 614 N N .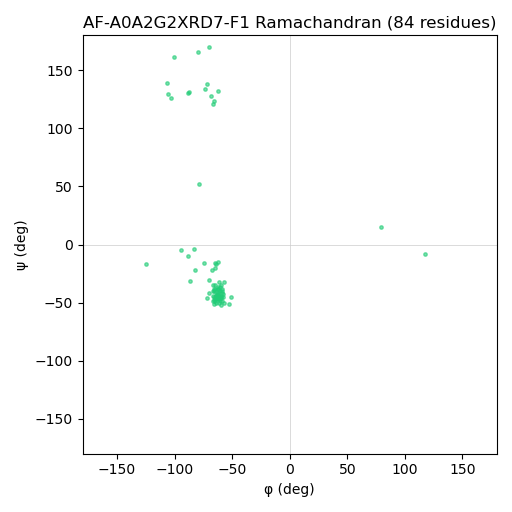 ILE A 1 79 ? 3.289 -3.013 10.238 1.00 97.00 79 ILE A N 1
ATOM 615 C CA . ILE A 1 79 ? 3.144 -2.199 11.455 1.00 97.00 79 ILE A CA 1
ATOM 616 C C . ILE A 1 79 ? 1.662 -2.025 11.797 1.00 97.00 79 ILE A C 1
ATOM 618 O O . ILE A 1 79 ? 1.231 -2.331 12.907 1.00 97.00 79 ILE A O 1
ATOM 622 N N . LEU A 1 80 ? 0.841 -1.646 10.814 1.00 96.38 80 LEU A N 1
ATOM 623 C CA . LEU A 1 80 ? -0.598 -1.461 11.022 1.00 96.38 80 LEU A CA 1
ATOM 624 C C . LEU A 1 80 ? -1.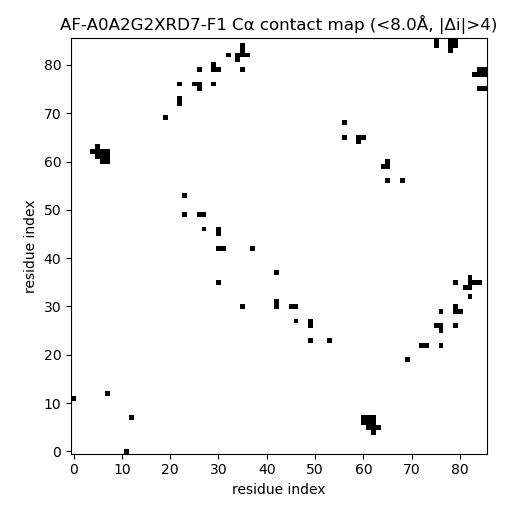293 -2.746 11.500 1.00 96.38 80 LEU A C 1
ATOM 626 O O . LEU A 1 80 ? -2.230 -2.683 12.296 1.00 96.38 80 LEU A O 1
ATOM 630 N N . LYS A 1 81 ? -0.844 -3.922 11.040 1.00 94.81 81 LYS A N 1
ATOM 631 C CA . LYS A 1 81 ? -1.360 -5.222 11.505 1.00 94.81 81 LYS A CA 1
ATOM 632 C C . LYS A 1 81 ? -1.003 -5.524 12.964 1.00 94.81 81 LYS A C 1
ATOM 634 O O . LYS A 1 81 ? -1.718 -6.305 13.585 1.00 94.81 81 LYS A O 1
ATOM 639 N N . LYS A 1 82 ? 0.039 -4.896 13.515 1.00 95.31 82 LYS A N 1
ATOM 640 C CA . LYS A 1 82 ? 0.393 -4.966 14.943 1.00 95.31 82 LYS A CA 1
ATOM 641 C C . LYS A 1 82 ? -0.401 -3.981 15.810 1.00 95.31 82 LYS A C 1
ATOM 643 O O . LYS A 1 82 ? -0.263 -4.012 17.024 1.00 95.31 82 LYS A O 1
ATOM 648 N N . GLY A 1 83 ? -1.246 -3.134 15.213 1.00 93.81 83 GLY A N 1
ATOM 649 C CA . GLY A 1 83 ? -1.947 -2.068 15.940 1.00 93.81 83 GLY A CA 1
ATOM 650 C C . GLY A 1 83 ? -1.070 -0.842 16.212 1.00 93.81 83 GLY A C 1
ATOM 651 O O . GLY A 1 83 ? -1.440 0.015 17.011 1.00 93.81 83 GLY A O 1
ATOM 652 N N . GLU A 1 84 ? 0.063 -0.736 15.523 1.00 92.19 84 GLU A N 1
ATOM 653 C CA . GLU A 1 84 ? 0.996 0.383 15.617 1.00 92.19 84 GLU A CA 1
ATOM 654 C C . GLU A 1 84 ? 0.807 1.350 14.438 1.00 92.19 84 GLU A C 1
ATOM 656 O O . GLU A 1 84 ? 0.220 1.000 13.408 1.00 92.19 84 GLU A O 1
ATOM 661 N N . LEU A 1 85 ? 1.304 2.580 14.582 1.00 88.12 85 LEU A N 1
ATOM 662 C CA . LEU A 1 85 ? 1.308 3.574 13.510 1.00 88.12 85 LEU A CA 1
ATOM 663 C C . LEU A 1 85 ? 2.721 3.681 12.917 1.00 88.12 85 LEU A C 1
ATOM 665 O O . LEU A 1 85 ? 3.659 3.870 13.690 1.00 88.12 85 LEU A O 1
ATOM 669 N N . PRO A 1 86 ? 2.871 3.533 11.589 1.00 79.38 86 PRO A N 1
ATOM 670 C CA . PRO A 1 86 ? 4.136 3.752 10.897 1.00 79.38 86 PRO A CA 1
ATOM 671 C C . PRO A 1 86 ? 4.488 5.239 10.776 1.00 79.38 86 PRO A C 1
ATOM 673 O O . PRO A 1 86 ? 3.559 6.085 10.825 1.00 79.38 86 PRO A O 1
#

Foldseek 3Di:
DDPPDQFDDPVNCVVCVVLLVVLLVLLLVLLPDPLAPDDPVRSVVVNVVSVVLSVVLVPDTGPVVVVVSSVVSVVQSVQSVNNHGD

Solvent-accessible surface area (backbone atoms only — not comparable to full-atom values): 4952 Å² total; per-residue (Å²): 134,73,91,86,62,62,61,55,47,75,68,57,51,58,68,44,47,65,57,53,56,47,51,55,54,50,43,59,49,42,64,66,38,83,67,36,96,61,55,73,67,56,36,53,49,52,49,50,52,53,52,51,51,55,55,59,58,67,73,62,45,42,44,65,58,53,49,51,52,50,52,50,51,52,51,41,41,56,35,34,74,73,34,45,83,115

pLDDT: mean 93.01, std 8.7, range [54.31, 98.5]

Secondary structure (DSSP, 8-state):
--TT-SB--HHHHHHHHHHHHHHHHHHHHHTT-TTS---HHHHHHHHHHHHHHHHHHTT--BHHHHHHHHHHHHHHHHHHHTT---

Nearest PDB structures (foldseek):
  6odd-assembly1_B  TM=9.106E-01  e=2.214E-02  Homo sapiens
  7ard-assembly1_n  TM=7.025E-01  e=5.739E-01  Polytomella sp. Pringsheim 198.80
  7ar7-assembly1_W  TM=6.783E-01  e=8.240E-01  Arabidopsis thaliana

Organism: Capsicum baccatum (NCBI:txid33114)

InterPro domains:
  IPR056185 LYR motif containing domain, plants [PF23655] (12-81)

Mean predicted aligned error: 3.8 Å

Sequence (86 aa):
MTRGLIWATAEDLAKNRGKVLSLYRQILRSLNSPALPLNLASRLQKKAEVRAMFMLGSEEQSIHNIQDLIDAAEYSLSILKKGELP